Protein AF-A0A1H8FC65-F1 (afdb_monomer_lite)

pLDDT: mean 94.54, std 5.33, range [59.53, 98.56]

Foldseek 3Di:
DFLDWPQLLLLLVLVVVLCVVLVHDLVRLCVQVVHDSVLSVLQNDRNHNRHDDLVSLVSVCVVSVHDSCSSGDPDDDDTDDPDDPVVVLVVLLVLLLVLVVVCVVVQVQQDKDFLVNSQVVSCPDPSCVPPDDDSCSNCVNVVVCCVVLVWPWDADPNTIIIHHD

Sequence (165 aa):
MDKKSKFELEIVTSSITIRVKHGKSQAYIAMILNVSEGYIGQVESPNFPSMYTHDQLNAIAIDLGISPQEFYPNHAIKQELPKKDLFAKLAKHKLVESGIAKLIKKGYFKNERYVKDIITTLGSLAEFKDLILINKDITDVLRPLTKGEILESKTIGGKNVYWKG

Secondary structure (DSSP, 8-state):
--SS-HHHHHHHHHHHHHHHHTT--HHHHHHHHTS-HHHHHHHT-TTS-----HHHHHHHHHHHTS-GGGGS-SS----------HHHHHHHHHHHHHHHHHHHHTTGGGS-EEHHHHHHHHHTSGGGTT----HHHHHHHHHHHHHTTSSEEEEETTEEEEE--

Structure (mmCIF, N/CA/C/O backbone):
data_AF-A0A1H8FC65-F1
#
_entry.id   AF-A0A1H8FC65-F1
#
loop_
_atom_site.group_PDB
_atom_site.id
_atom_site.type_symbol
_atom_site.label_atom_id
_atom_site.label_alt_id
_atom_site.label_comp_id
_atom_site.label_asym_id
_atom_site.label_entity_id
_atom_site.label_seq_id
_atom_site.pdbx_PDB_ins_code
_atom_site.Cartn_x
_atom_site.Cartn_y
_atom_site.Cartn_z
_atom_site.occupancy
_atom_site.B_iso_or_equiv
_atom_site.auth_seq_id
_atom_site.auth_comp_id
_atom_site.auth_asym_id
_atom_site.auth_atom_id
_atom_site.pdbx_PDB_model_num
ATOM 1 N N . MET A 1 1 ? 1.442 15.836 11.086 1.00 59.53 1 MET A N 1
ATOM 2 C CA . MET A 1 1 ? 0.534 15.443 9.990 1.00 59.53 1 MET A CA 1
ATOM 3 C C . MET A 1 1 ? -0.067 14.114 10.375 1.00 59.53 1 MET A C 1
ATOM 5 O O . MET A 1 1 ? 0.698 13.216 10.719 1.00 59.53 1 MET A O 1
ATOM 9 N N . ASP A 1 2 ? -1.392 14.021 10.363 1.00 74.88 2 ASP A N 1
ATOM 10 C CA . ASP A 1 2 ? -2.099 12.789 10.710 1.00 74.88 2 ASP A CA 1
ATOM 11 C C . ASP A 1 2 ? -1.756 11.690 9.704 1.00 74.88 2 ASP A C 1
ATOM 13 O O . ASP A 1 2 ? -1.618 11.948 8.505 1.00 74.88 2 ASP A O 1
ATOM 17 N N . LYS A 1 3 ? -1.575 10.462 10.196 1.00 90.88 3 LYS A N 1
ATOM 18 C CA . LYS A 1 3 ? -1.249 9.303 9.345 1.00 90.88 3 LYS A CA 1
ATOM 19 C C . LYS A 1 3 ? -2.485 8.558 8.842 1.00 90.88 3 LYS A C 1
ATOM 21 O O . LYS A 1 3 ? -2.339 7.581 8.115 1.00 90.88 3 LYS A O 1
ATOM 26 N N . LYS A 1 4 ? -3.669 9.023 9.234 1.00 93.81 4 LYS A N 1
ATOM 27 C CA . LYS A 1 4 ? -4.980 8.475 8.892 1.00 93.81 4 LYS A CA 1
ATOM 28 C C . LYS A 1 4 ? -5.745 9.477 8.030 1.00 93.81 4 LYS A C 1
ATOM 30 O O . LYS A 1 4 ? -5.614 10.689 8.197 1.00 93.81 4 LYS A O 1
ATOM 35 N N . SER A 1 5 ? -6.541 8.971 7.101 1.00 93.94 5 SER A N 1
ATOM 36 C CA . SER A 1 5 ? -7.513 9.758 6.345 1.00 93.94 5 SER A CA 1
ATOM 37 C C . SER A 1 5 ? -8.627 10.284 7.253 1.00 93.94 5 SER A C 1
ATOM 39 O O . SER A 1 5 ? -8.857 9.777 8.350 1.00 93.94 5 SER A O 1
ATOM 41 N N . LYS A 1 6 ? -9.383 11.276 6.774 1.00 94.56 6 LYS A N 1
ATOM 42 C CA . LYS A 1 6 ? -10.537 11.818 7.507 1.00 94.56 6 LYS A CA 1
ATOM 43 C C . LYS A 1 6 ? -11.583 10.745 7.806 1.00 94.56 6 LYS A C 1
ATOM 45 O O . LYS A 1 6 ? -12.146 10.732 8.887 1.00 94.56 6 LYS A O 1
ATOM 50 N N . PHE A 1 7 ? -11.813 9.831 6.863 1.00 95.44 7 PHE A N 1
ATOM 51 C CA . PHE A 1 7 ? -12.745 8.720 7.051 1.00 95.44 7 PHE A CA 1
ATOM 52 C C . PHE A 1 7 ? -12.276 7.755 8.151 1.00 95.44 7 PHE A C 1
ATOM 54 O O . PHE A 1 7 ? -13.064 7.350 8.998 1.00 95.44 7 PHE A O 1
ATOM 61 N N . GLU A 1 8 ? -10.984 7.427 8.179 1.00 96.19 8 GLU A N 1
ATOM 62 C CA . GLU A 1 8 ? -10.403 6.572 9.221 1.00 96.19 8 GLU A CA 1
ATOM 63 C C . GLU A 1 8 ? -10.446 7.232 10.605 1.00 96.19 8 GLU A C 1
ATOM 65 O O . GLU A 1 8 ? -10.707 6.552 11.595 1.00 96.19 8 GLU A O 1
ATOM 70 N N . LEU A 1 9 ? -10.240 8.550 10.689 1.00 95.88 9 LEU A N 1
ATOM 71 C CA . LEU A 1 9 ? -10.343 9.293 11.949 1.00 95.88 9 LEU A CA 1
ATOM 72 C C . LEU A 1 9 ? -11.766 9.288 12.528 1.00 95.88 9 LEU A C 1
ATOM 74 O O . LEU A 1 9 ? -11.915 9.210 13.747 1.00 95.88 9 LEU A O 1
ATOM 78 N N . GLU A 1 10 ? -12.800 9.311 11.684 1.00 96.88 10 GLU A N 1
ATOM 79 C CA . GLU A 1 10 ? -14.189 9.149 12.139 1.00 96.88 10 GLU A CA 1
ATOM 80 C C . GLU A 1 10 ? -14.419 7.757 12.735 1.00 96.88 10 GLU A C 1
ATOM 82 O O . GLU A 1 10 ? -14.972 7.641 13.824 1.00 96.88 10 GLU A O 1
ATOM 87 N N . ILE A 1 11 ? -13.906 6.699 12.092 1.00 97.75 11 ILE A N 1
ATOM 88 C CA . ILE A 1 11 ? -13.990 5.333 12.637 1.00 97.75 11 ILE A CA 1
ATOM 89 C C . ILE A 1 11 ? -13.280 5.237 13.991 1.00 97.75 11 ILE A C 1
ATOM 91 O O . ILE A 1 11 ? -13.802 4.638 14.935 1.00 97.75 11 ILE A O 1
ATOM 95 N N . VAL A 1 12 ? -12.093 5.838 14.111 1.00 97.00 12 VAL A N 1
ATOM 96 C CA . VAL A 1 12 ? -11.342 5.883 15.374 1.00 97.00 12 VAL A CA 1
ATOM 97 C C . VAL A 1 12 ? -12.132 6.620 16.454 1.00 97.00 12 VAL A C 1
ATOM 99 O O . VAL A 1 12 ? -12.257 6.116 17.570 1.00 97.00 12 VAL A O 1
ATOM 102 N N . THR A 1 13 ? -12.707 7.773 16.117 1.00 97.00 13 THR A N 1
ATOM 103 C CA . THR A 1 13 ? -13.518 8.573 17.042 1.00 97.00 13 THR A CA 1
ATOM 104 C C . THR A 1 13 ? -14.726 7.778 17.528 1.00 97.00 13 THR A C 1
ATOM 106 O O . THR A 1 13 ? -14.903 7.630 18.737 1.00 97.00 13 THR A O 1
ATOM 109 N N . SER A 1 14 ? -15.486 7.168 16.614 1.00 97.62 14 SER A N 1
ATOM 110 C CA . SER A 1 14 ? -16.608 6.287 16.955 1.00 97.62 14 SER A CA 1
ATOM 111 C C . SER A 1 14 ? -16.171 5.126 17.846 1.00 97.62 14 SER A C 1
ATOM 113 O O . SER A 1 14 ? -16.822 4.846 18.850 1.00 97.62 14 SER A O 1
ATOM 115 N N . SER A 1 15 ? -15.031 4.496 17.546 1.00 97.19 15 SER A N 1
ATOM 116 C CA . SER A 1 15 ? -14.487 3.391 18.348 1.00 97.19 15 SER A CA 1
ATOM 117 C C . SER A 1 15 ? -14.186 3.817 19.789 1.00 97.19 15 SER A C 1
ATOM 119 O O . SER A 1 15 ? -14.574 3.120 20.728 1.00 97.19 15 SER A O 1
ATOM 121 N N . ILE A 1 16 ? -13.551 4.981 19.980 1.00 98.00 16 ILE A N 1
ATOM 122 C CA . ILE A 1 16 ? -13.260 5.543 21.308 1.00 98.00 16 ILE A CA 1
ATOM 123 C C . ILE A 1 16 ? -14.565 5.860 22.044 1.00 98.00 16 ILE A C 1
ATOM 125 O O . ILE A 1 16 ? -14.726 5.472 23.203 1.00 98.00 16 ILE A O 1
ATOM 129 N N . THR A 1 17 ? -15.512 6.530 21.382 1.00 98.12 17 THR A N 1
ATOM 130 C CA . THR A 1 17 ? -16.806 6.895 21.973 1.00 98.12 17 THR A CA 1
ATOM 131 C C . THR A 1 17 ? -17.591 5.662 22.409 1.00 98.12 17 THR A C 1
ATOM 133 O O . THR A 1 17 ? -18.070 5.620 23.542 1.00 98.12 17 THR A O 1
ATOM 136 N N . ILE A 1 18 ? -17.683 4.638 21.556 1.00 97.94 18 ILE A N 1
ATOM 137 C CA . ILE A 1 18 ? -18.338 3.361 21.868 1.00 97.94 18 ILE A CA 1
ATOM 138 C C . ILE A 1 18 ? -17.659 2.700 23.065 1.00 97.94 18 ILE A C 1
ATOM 140 O O . ILE A 1 18 ? -18.338 2.334 24.028 1.00 97.94 18 ILE A O 1
ATOM 144 N N . ARG A 1 19 ? -16.327 2.584 23.041 1.00 97.44 19 ARG A N 1
ATOM 145 C CA . ARG A 1 19 ? -15.551 1.946 24.108 1.00 97.44 19 ARG A CA 1
ATOM 146 C C . ARG A 1 19 ? -15.771 2.637 25.457 1.00 97.44 19 ARG A C 1
ATOM 148 O O . ARG A 1 19 ? -16.054 1.968 26.450 1.00 97.44 19 ARG A O 1
ATOM 155 N N . VAL A 1 20 ? -15.689 3.968 25.488 1.00 97.94 20 VAL A N 1
ATOM 156 C CA . VAL A 1 20 ? -15.900 4.775 26.702 1.00 97.94 20 VAL A CA 1
ATOM 157 C C . VAL A 1 20 ? -17.349 4.688 27.183 1.00 97.94 20 VAL A C 1
ATOM 159 O O . VAL A 1 20 ? -17.572 4.495 28.376 1.00 97.94 20 VAL A O 1
ATOM 162 N N . LYS A 1 21 ? -18.334 4.748 26.277 1.00 98.06 21 LYS A N 1
ATOM 163 C CA . LYS A 1 21 ? -19.766 4.611 26.606 1.00 98.06 21 LYS A CA 1
ATOM 164 C C . LYS A 1 21 ? -20.083 3.272 27.281 1.00 98.06 21 LYS A C 1
ATOM 166 O O . LYS A 1 21 ? -20.920 3.231 28.175 1.00 98.06 21 LYS A O 1
ATOM 171 N N . HIS A 1 22 ? -19.395 2.200 26.890 1.00 98.00 22 HIS A N 1
ATOM 172 C CA . HIS A 1 22 ? -19.536 0.869 27.491 1.00 98.00 22 HIS A CA 1
ATOM 173 C C . HIS A 1 22 ? -18.603 0.638 28.696 1.00 98.00 22 HIS A C 1
ATOM 175 O O . HIS A 1 22 ? -18.499 -0.488 29.186 1.00 98.00 22 HIS A O 1
ATOM 181 N N . GLY A 1 23 ? -17.898 1.673 29.170 1.00 97.81 23 GLY A N 1
ATOM 182 C CA . GLY A 1 23 ? -17.013 1.589 30.335 1.00 97.81 23 GLY A CA 1
ATOM 183 C C . GLY A 1 23 ? -15.804 0.673 30.134 1.00 97.81 23 GLY A C 1
ATOM 184 O O . GLY A 1 23 ? -15.302 0.099 31.099 1.00 97.81 23 GLY A O 1
ATOM 185 N N . LYS A 1 24 ? -15.346 0.484 28.890 1.00 98.00 24 LYS A N 1
ATOM 186 C CA . LYS A 1 24 ? -14.249 -0.435 28.564 1.00 98.00 24 LYS A CA 1
ATOM 187 C C . LYS A 1 24 ? -12.909 0.298 28.450 1.00 98.00 24 LYS A C 1
ATOM 189 O O . LYS A 1 24 ? -12.815 1.401 27.907 1.00 98.00 24 LYS A O 1
ATOM 194 N N . SER A 1 25 ? -11.839 -0.319 28.945 1.00 98.06 25 SER A N 1
ATOM 195 C CA . SER A 1 25 ? -10.469 0.188 28.789 1.00 98.06 25 SER A CA 1
ATOM 196 C C . SER A 1 25 ? -9.857 -0.242 27.451 1.00 98.06 25 SER A C 1
ATOM 198 O O . SER A 1 25 ?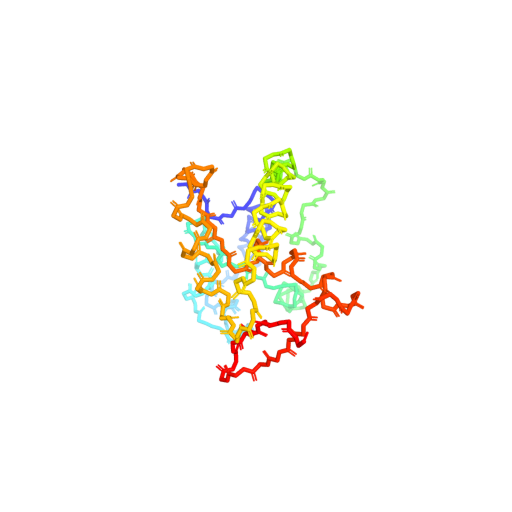 -10.377 -1.130 26.774 1.00 98.06 25 SER A O 1
ATOM 200 N N . GLN A 1 26 ? -8.730 0.365 27.070 1.00 98.19 26 GLN A N 1
ATOM 201 C CA . GLN A 1 26 ? -7.941 -0.111 25.928 1.00 98.19 26 GLN A CA 1
ATOM 202 C C . GLN A 1 26 ? -7.440 -1.545 26.167 1.00 98.19 26 GLN A C 1
ATOM 204 O O . GLN A 1 26 ? -7.579 -2.386 25.283 1.00 98.19 26 GLN A O 1
ATOM 209 N N . ALA A 1 27 ? -6.965 -1.853 27.382 1.00 98.38 27 ALA A N 1
ATOM 210 C CA . ALA A 1 27 ? -6.592 -3.209 27.793 1.00 98.38 27 ALA A CA 1
ATOM 211 C C . ALA A 1 27 ? -7.724 -4.239 27.611 1.00 98.38 27 ALA A C 1
ATOM 213 O O . ALA A 1 27 ? -7.470 -5.363 27.186 1.00 98.38 27 ALA A O 1
ATOM 214 N N . TYR A 1 28 ? -8.978 -3.861 27.884 1.00 98.44 28 TYR A N 1
ATOM 215 C CA . TYR A 1 28 ? -10.126 -4.749 27.685 1.00 98.44 28 TYR A CA 1
ATOM 216 C C . TYR A 1 28 ? -10.334 -5.095 26.205 1.00 98.44 28 TYR A C 1
ATOM 218 O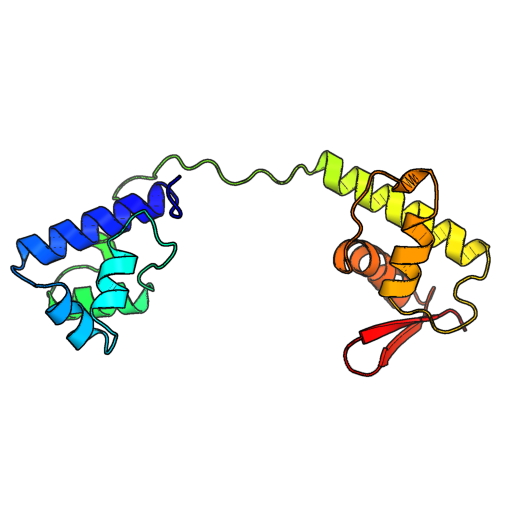 O . TYR A 1 28 ? -10.483 -6.265 25.860 1.00 98.44 28 TYR A O 1
ATOM 226 N N . ILE A 1 29 ? -10.283 -4.099 25.314 1.00 98.38 29 ILE A N 1
ATOM 227 C CA . ILE A 1 29 ? -10.374 -4.352 23.867 1.00 98.38 29 ILE A CA 1
ATOM 228 C C . ILE A 1 29 ? -9.178 -5.177 23.379 1.00 98.38 29 ILE A C 1
ATOM 230 O O . ILE A 1 29 ? -9.343 -6.087 22.569 1.00 98.38 29 ILE A O 1
ATOM 234 N N . ALA A 1 30 ? -7.982 -4.908 23.907 1.00 98.44 30 ALA A N 1
ATOM 235 C CA . ALA A 1 30 ? -6.780 -5.669 23.584 1.00 98.44 30 ALA A CA 1
ATOM 236 C C . ALA A 1 30 ? -6.932 -7.159 23.932 1.00 98.44 30 ALA A C 1
ATOM 238 O O . ALA A 1 30 ? -6.582 -8.017 23.122 1.00 98.44 30 ALA A O 1
ATOM 239 N N . MET A 1 31 ? -7.516 -7.456 25.098 1.00 98.06 31 MET A N 1
ATOM 240 C CA . MET A 1 31 ? -7.814 -8.817 25.547 1.00 98.06 31 MET A CA 1
ATOM 241 C C . MET A 1 31 ? -8.770 -9.537 24.587 1.00 98.06 31 MET A C 1
ATOM 243 O O . MET A 1 31 ? -8.470 -10.653 24.172 1.00 98.06 31 MET A O 1
ATOM 247 N N . ILE A 1 32 ? -9.881 -8.900 24.195 1.00 97.25 32 ILE A N 1
ATOM 248 C CA . ILE A 1 32 ? -10.870 -9.496 23.273 1.00 97.25 32 ILE A CA 1
ATOM 249 C C . ILE A 1 32 ? -10.245 -9.822 21.920 1.00 97.25 32 ILE A C 1
ATOM 251 O O . ILE A 1 32 ? -10.514 -10.867 21.334 1.00 97.25 32 ILE A O 1
ATOM 255 N N . LEU A 1 33 ? -9.405 -8.919 21.419 1.00 97.94 33 LEU A N 1
ATOM 256 C CA . LEU A 1 33 ? -8.779 -9.065 20.111 1.00 97.94 33 LEU A CA 1
ATOM 257 C C . LEU A 1 33 ? -7.504 -9.916 20.134 1.00 97.94 33 LEU A C 1
ATOM 259 O O . LEU A 1 33 ? -6.930 -10.153 19.072 1.00 97.94 33 LEU A O 1
ATOM 263 N N . ASN A 1 34 ? -7.056 -10.363 21.312 1.00 97.62 34 ASN A N 1
ATOM 264 C CA . ASN A 1 34 ? -5.783 -11.055 21.512 1.00 97.62 34 ASN A CA 1
ATOM 265 C C . ASN A 1 34 ? -4.588 -10.286 20.904 1.00 97.62 34 ASN A C 1
ATOM 267 O O . ASN A 1 34 ? -3.770 -10.827 20.157 1.00 97.62 34 ASN A O 1
ATOM 271 N N . VAL A 1 35 ? -4.512 -8.988 21.205 1.00 98.06 35 VAL A N 1
ATOM 272 C CA . VAL A 1 35 ? -3.447 -8.065 20.771 1.00 98.06 35 VAL A CA 1
ATOM 273 C C . VAL A 1 35 ? -2.858 -7.326 21.973 1.00 98.06 35 VAL A C 1
ATOM 275 O O . VAL A 1 35 ? -3.351 -7.432 23.093 1.00 98.06 35 VAL A O 1
ATOM 278 N N . SER A 1 36 ? -1.788 -6.557 21.763 1.00 98.12 36 SER A N 1
ATOM 279 C CA . SER A 1 36 ? -1.216 -5.737 22.833 1.00 98.12 36 SER A CA 1
ATOM 280 C C . SER A 1 36 ? -2.063 -4.491 23.115 1.00 98.12 36 SER A C 1
ATOM 282 O O . SER A 1 36 ? -2.647 -3.897 22.210 1.00 98.12 36 SER A O 1
ATOM 284 N N . GLU A 1 37 ? -2.072 -4.026 24.364 1.00 97.69 37 GLU A N 1
ATOM 285 C CA . GLU A 1 37 ? -2.699 -2.743 24.720 1.00 97.69 37 GLU A CA 1
ATOM 286 C C . GLU A 1 37 ? -2.083 -1.575 23.933 1.00 97.69 37 GLU A C 1
ATOM 288 O O . GLU A 1 37 ? -2.793 -0.699 23.442 1.00 97.69 37 GLU A O 1
ATOM 293 N N . GLY A 1 38 ? -0.764 -1.613 23.712 1.00 98.06 38 GLY A N 1
ATOM 294 C CA . GLY A 1 38 ? -0.069 -0.631 22.883 1.00 98.06 38 GLY A CA 1
ATOM 295 C C . GLY A 1 38 ? -0.583 -0.579 21.440 1.00 98.06 38 GLY A C 1
ATOM 296 O O . GLY A 1 38 ? -0.630 0.504 20.859 1.00 98.06 38 GLY A O 1
ATOM 297 N N . TYR A 1 39 ? -1.019 -1.706 20.864 1.00 98.31 39 TYR A N 1
ATOM 298 C CA . TYR A 1 39 ? -1.659 -1.717 19.546 1.00 98.31 39 TYR A CA 1
ATOM 299 C C . TYR A 1 39 ? -2.981 -0.940 19.563 1.00 98.31 39 TYR A C 1
ATOM 301 O O . TYR A 1 39 ? -3.199 -0.109 18.683 1.00 98.31 39 TYR A O 1
ATOM 309 N N . ILE A 1 40 ? -3.816 -1.125 20.591 1.00 98.44 40 ILE A N 1
ATOM 310 C CA . ILE A 1 40 ? -5.060 -0.354 20.754 1.00 98.44 40 ILE A CA 1
ATOM 311 C C . ILE A 1 40 ? -4.759 1.142 20.883 1.00 98.44 40 ILE A C 1
ATOM 313 O O . ILE A 1 40 ? -5.371 1.954 20.191 1.00 98.44 40 ILE A O 1
ATOM 317 N N . GLY A 1 41 ? -3.749 1.507 21.678 1.00 97.75 41 GLY A N 1
ATOM 318 C CA . GLY A 1 41 ? -3.290 2.894 21.789 1.00 97.75 41 GLY A CA 1
ATOM 319 C C . GLY A 1 41 ? -2.831 3.494 20.452 1.00 97.75 41 GLY A C 1
ATOM 320 O O . GLY A 1 41 ? -3.097 4.662 20.173 1.00 97.75 41 GLY A O 1
ATOM 321 N N . GLN A 1 42 ? -2.192 2.704 19.582 1.00 97.94 42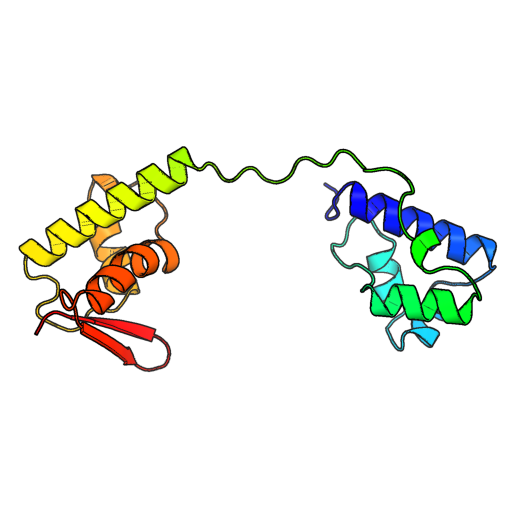 GLN A N 1
ATOM 322 C CA . GLN A 1 42 ? -1.834 3.143 18.228 1.00 97.94 42 GLN A CA 1
ATOM 323 C C . GLN A 1 42 ? -3.055 3.288 17.313 1.00 97.94 42 GLN A C 1
ATOM 325 O O . GLN A 1 42 ? -3.114 4.234 16.526 1.00 97.94 42 GLN A O 1
ATOM 330 N N . VAL A 1 43 ? -4.026 2.374 17.395 1.00 97.75 43 VAL A N 1
ATOM 331 C CA . VAL A 1 43 ? -5.271 2.471 16.621 1.00 97.75 43 VAL A CA 1
ATOM 332 C C . VAL A 1 43 ? -6.020 3.750 16.985 1.00 97.75 43 VAL A C 1
ATOM 334 O O . VAL A 1 43 ? -6.378 4.525 16.099 1.00 97.75 43 VAL A O 1
ATOM 337 N N . GLU A 1 44 ? -6.154 4.029 18.279 1.00 96.81 44 GLU A N 1
ATOM 338 C CA . GLU A 1 44 ? -6.872 5.201 18.788 1.00 96.81 44 GLU A CA 1
ATOM 339 C C . GLU A 1 44 ? -6.105 6.525 18.642 1.00 96.81 44 GLU A C 1
ATOM 341 O O . GLU A 1 44 ? -6.655 7.599 18.880 1.00 96.81 44 GLU A O 1
ATOM 346 N N . SER A 1 45 ? -4.843 6.481 18.213 1.00 95.00 45 SER A N 1
ATOM 347 C CA . SER A 1 45 ? -4.019 7.670 18.010 1.00 95.00 45 SER A CA 1
ATOM 348 C C . SER A 1 45 ? -3.999 8.116 16.540 1.00 95.00 45 SER A C 1
ATOM 350 O O . SER A 1 45 ? -3.718 7.302 15.656 1.00 95.00 45 SER A O 1
ATOM 352 N N . PRO A 1 46 ? -4.176 9.416 16.231 1.00 94.12 46 PRO A N 1
ATOM 353 C CA . PRO A 1 46 ? -4.064 9.933 14.858 1.00 94.12 46 PRO A CA 1
ATOM 354 C C . PRO A 1 46 ? -2.624 9.887 14.305 1.00 94.12 46 PRO A C 1
ATOM 356 O O . PRO A 1 46 ? -2.402 9.966 13.093 1.00 94.12 46 PRO A O 1
ATOM 359 N N . ASN A 1 47 ? -1.630 9.724 15.185 1.00 94.75 47 ASN A N 1
ATOM 360 C CA . ASN A 1 47 ? -0.205 9.769 14.844 1.00 94.75 47 ASN A CA 1
ATOM 361 C C . ASN A 1 47 ? 0.338 8.452 14.269 1.00 94.75 47 ASN A C 1
ATOM 363 O O . ASN A 1 47 ? 1.468 8.411 13.770 1.00 94.75 47 ASN A O 1
ATOM 367 N N . PHE A 1 48 ? -0.447 7.377 14.328 1.00 96.12 48 PHE A N 1
ATOM 368 C CA . PHE A 1 48 ? -0.076 6.057 13.827 1.00 96.12 48 PHE A CA 1
ATOM 369 C C . PHE A 1 48 ? -1.012 5.637 12.692 1.00 96.12 48 PHE A C 1
ATOM 371 O O . PHE A 1 48 ? -2.182 6.007 12.708 1.00 96.12 48 PHE A O 1
ATOM 378 N N . PRO A 1 49 ? -0.531 4.862 11.706 1.00 95.81 49 PRO A N 1
ATOM 379 C CA . PRO A 1 49 ? -1.370 4.376 10.612 1.00 95.81 49 PRO A CA 1
ATOM 380 C C . PRO A 1 49 ? -2.190 3.130 10.992 1.00 95.81 49 PRO A C 1
ATOM 382 O O . PRO A 1 49 ? -3.013 2.689 10.201 1.00 95.81 49 PRO A O 1
ATOM 385 N N . SER A 1 50 ? -1.950 2.535 12.167 1.00 97.38 50 SER A N 1
ATOM 386 C CA . SER A 1 50 ? -2.638 1.326 12.631 1.00 97.38 50 SER A CA 1
ATOM 387 C C . SER A 1 50 ? -4.150 1.553 12.700 1.00 97.38 50 SER A C 1
ATOM 389 O O . SER A 1 50 ? -4.588 2.572 13.233 1.00 97.38 50 SER A O 1
ATOM 391 N N . MET A 1 51 ? -4.930 0.601 12.190 1.00 97.75 51 MET A N 1
ATOM 392 C CA . MET A 1 51 ? -6.395 0.617 12.161 1.00 97.75 51 MET A CA 1
ATOM 393 C C . MET A 1 51 ? -6.928 -0.736 12.625 1.00 97.75 51 MET A C 1
ATOM 395 O O . MET A 1 51 ? -6.267 -1.753 12.416 1.00 97.75 51 MET A O 1
ATOM 399 N N . TYR A 1 52 ? -8.137 -0.761 13.189 1.00 97.88 52 TYR A N 1
ATOM 400 C CA . TYR A 1 52 ? -8.861 -2.021 13.317 1.00 97.88 52 TYR A CA 1
ATOM 401 C C . TYR A 1 52 ? -9.146 -2.606 11.934 1.00 97.88 52 TYR A C 1
ATOM 403 O O . TYR A 1 52 ? -9.511 -1.882 11.004 1.00 97.88 52 TYR A O 1
ATOM 411 N N . THR A 1 53 ? -9.025 -3.923 11.801 1.00 97.88 53 THR A N 1
ATOM 412 C CA . THR A 1 53 ? -9.606 -4.621 10.651 1.00 97.88 53 THR A CA 1
ATOM 413 C C . THR A 1 53 ? -11.129 -4.661 10.779 1.00 97.88 53 THR A C 1
ATOM 415 O O . THR A 1 53 ? -11.681 -4.503 11.871 1.00 97.88 53 THR A O 1
ATOM 418 N N . HIS A 1 54 ? -11.830 -4.918 9.674 1.00 97.94 54 HIS A N 1
ATOM 419 C CA . HIS A 1 54 ? -13.282 -5.112 9.713 1.00 97.94 54 HIS A CA 1
ATOM 420 C C . HIS A 1 54 ? -13.683 -6.265 10.649 1.00 97.94 54 HIS A C 1
ATOM 422 O O . HIS A 1 54 ? -14.656 -6.135 11.387 1.00 97.94 54 HIS A O 1
ATOM 428 N N . ASP A 1 55 ? -12.888 -7.338 10.696 1.00 98.38 55 ASP A N 1
ATOM 429 C CA . ASP A 1 55 ? -13.118 -8.471 11.599 1.00 98.38 55 ASP A CA 1
ATOM 430 C C . ASP A 1 55 ? -12.914 -8.094 13.069 1.00 98.38 55 ASP A C 1
ATOM 432 O O . ASP A 1 55 ? -13.689 -8.514 13.924 1.00 98.38 55 ASP A O 1
ATOM 436 N N . GLN A 1 56 ? -11.912 -7.262 13.374 1.00 98.38 56 GLN A N 1
ATOM 437 C CA . GLN A 1 56 ? -11.695 -6.751 14.730 1.00 98.38 56 GLN A CA 1
ATOM 438 C C . GLN A 1 56 ? -12.857 -5.858 15.179 1.00 98.38 56 GLN A C 1
ATOM 440 O O . GLN A 1 56 ? -13.355 -6.026 16.289 1.00 98.38 56 GLN A O 1
ATOM 445 N N . LEU A 1 57 ? -13.337 -4.956 14.315 1.00 98.31 57 LEU A N 1
ATOM 446 C CA . LEU A 1 57 ? -14.525 -4.144 14.607 1.00 98.31 57 LEU A CA 1
ATOM 447 C C . LEU A 1 57 ? -15.759 -5.020 14.837 1.00 98.31 57 LEU A C 1
ATOM 449 O O . LEU A 1 57 ? -16.514 -4.784 15.775 1.00 98.31 57 LEU A O 1
ATOM 453 N N . ASN A 1 58 ? -15.941 -6.060 14.023 1.00 98.50 58 ASN A N 1
ATOM 454 C CA . ASN A 1 58 ? -17.044 -6.999 14.186 1.00 98.50 58 ASN A CA 1
ATOM 455 C C . ASN A 1 58 ? -16.941 -7.805 15.493 1.00 98.50 58 ASN A C 1
ATOM 457 O O . ASN A 1 58 ? -17.942 -7.987 16.177 1.00 98.50 58 ASN A O 1
ATOM 461 N N . ALA A 1 59 ? -15.741 -8.241 15.885 1.00 98.50 59 ALA A N 1
ATOM 462 C CA . ALA A 1 59 ? -15.523 -8.934 17.154 1.00 98.50 59 ALA A CA 1
ATOM 463 C C . ALA A 1 59 ? -15.857 -8.042 18.362 1.00 98.50 59 ALA A C 1
ATOM 465 O O . ALA A 1 59 ? -16.529 -8.492 19.289 1.00 98.50 59 ALA A O 1
ATOM 466 N N . ILE A 1 60 ? -15.457 -6.765 18.325 1.00 98.25 60 ILE A N 1
ATOM 467 C CA . ILE A 1 60 ? -15.851 -5.789 19.352 1.00 98.25 60 ILE A CA 1
ATOM 468 C C . ILE A 1 60 ? -17.374 -5.589 19.336 1.00 98.25 60 ILE A C 1
ATOM 470 O O . ILE A 1 60 ? -17.991 -5.542 20.396 1.00 98.25 60 ILE A O 1
ATOM 474 N N . ALA A 1 61 ? -17.993 -5.494 18.155 1.00 98.44 61 ALA A N 1
ATOM 475 C CA . ALA A 1 61 ? -19.442 -5.333 18.027 1.00 98.44 61 ALA A CA 1
ATOM 476 C C . ALA A 1 61 ? -20.209 -6.487 18.693 1.00 98.44 61 ALA A C 1
ATOM 478 O O . ALA A 1 61 ? -21.156 -6.243 19.438 1.00 98.44 61 ALA A O 1
ATOM 479 N N . ILE A 1 62 ? -19.758 -7.727 18.471 1.00 98.56 62 ILE A N 1
ATOM 480 C CA . ILE A 1 62 ? -20.321 -8.935 19.088 1.00 98.56 62 ILE A CA 1
ATOM 481 C C . ILE A 1 62 ? -20.184 -8.884 20.613 1.00 98.56 62 ILE A C 1
ATOM 483 O O . ILE A 1 62 ? -21.174 -9.111 21.304 1.00 98.56 62 ILE A O 1
ATOM 487 N N . ASP A 1 63 ? -18.996 -8.561 21.139 1.00 98.31 63 ASP A N 1
ATOM 488 C CA . ASP A 1 63 ? -18.761 -8.474 22.592 1.00 98.31 63 ASP A CA 1
ATOM 489 C C . ASP A 1 63 ? -19.641 -7.410 23.264 1.00 98.31 63 ASP A C 1
ATOM 491 O O . ASP A 1 63 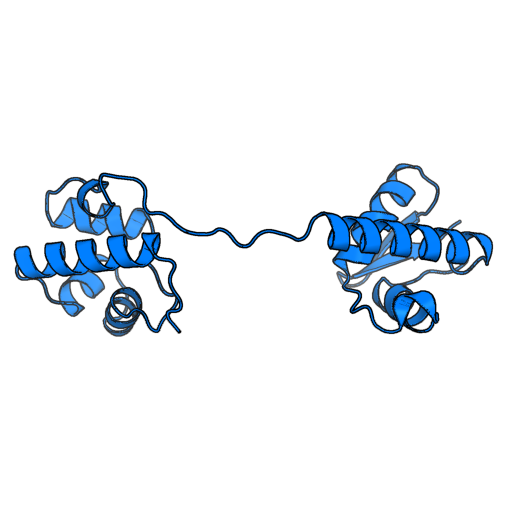? -20.177 -7.625 24.351 1.00 98.31 63 ASP A O 1
ATOM 495 N N . LEU A 1 64 ? -19.824 -6.266 22.600 1.00 97.75 64 LEU A N 1
ATOM 496 C CA . LEU A 1 64 ? -20.618 -5.154 23.121 1.00 97.75 64 LEU A CA 1
ATOM 497 C C . LEU A 1 64 ? -22.120 -5.277 22.824 1.00 97.75 64 LEU A C 1
ATOM 499 O O . LEU A 1 64 ? -22.900 -4.479 23.340 1.00 97.75 64 LEU A O 1
ATOM 503 N N . GLY A 1 65 ? -22.540 -6.253 22.012 1.00 98.06 65 GLY A N 1
ATOM 504 C CA . GLY A 1 65 ? -23.939 -6.435 21.618 1.00 98.06 65 GLY A CA 1
ATOM 505 C C . GLY A 1 65 ? -24.490 -5.304 20.741 1.00 98.06 65 GLY A C 1
ATOM 506 O O . GLY A 1 65 ? -25.674 -4.983 20.832 1.00 98.06 65 GLY A O 1
ATOM 507 N N . ILE A 1 66 ? -23.643 -4.689 19.911 1.00 98.31 66 ILE A N 1
ATOM 508 C CA . ILE A 1 66 ? -24.002 -3.570 19.024 1.00 98.31 66 ILE A CA 1
ATOM 509 C C . ILE A 1 66 ? -23.858 -3.948 17.548 1.00 98.31 66 ILE A C 1
ATOM 511 O O . ILE A 1 66 ? -23.235 -4.949 17.196 1.00 98.31 66 ILE A O 1
ATOM 515 N N . SER A 1 67 ? -24.409 -3.121 16.658 1.00 98.00 67 SER A N 1
ATOM 516 C CA . SER A 1 67 ? -24.184 -3.289 15.220 1.00 98.00 67 SER A CA 1
ATOM 517 C C . SER A 1 67 ? -22.759 -2.862 14.846 1.00 98.00 67 SER A C 1
ATOM 519 O O . SER A 1 67 ? -22.333 -1.776 15.248 1.00 98.00 67 SER A O 1
ATOM 521 N N . PRO A 1 68 ? -22.028 -3.616 13.999 1.00 97.62 68 PRO A N 1
ATOM 522 C CA . PRO A 1 68 ? -20.728 -3.172 13.493 1.00 97.62 68 PRO A CA 1
ATOM 523 C C . PRO A 1 68 ? -20.822 -1.872 12.679 1.00 97.62 68 PRO A C 1
ATOM 525 O O . PRO A 1 68 ? -19.819 -1.181 12.517 1.00 97.62 68 PRO A O 1
ATOM 528 N N . GLN A 1 69 ? -22.013 -1.500 12.195 1.00 97.50 69 GLN A N 1
ATOM 529 C CA . GLN A 1 69 ? -22.243 -0.219 11.526 1.00 97.50 69 GLN A CA 1
ATOM 530 C C . GLN A 1 69 ? -22.000 0.982 12.452 1.00 97.50 69 GLN A C 1
ATOM 532 O O . GLN A 1 69 ? -21.618 2.037 11.955 1.00 97.50 69 GLN A O 1
ATOM 537 N N . GLU A 1 70 ? -22.151 0.831 13.774 1.00 98.00 70 GLU A N 1
ATOM 538 C CA . GLU A 1 70 ? -21.934 1.928 14.731 1.00 98.00 70 GLU A CA 1
ATOM 539 C C . GLU A 1 70 ? -20.491 2.451 14.726 1.00 98.00 70 GLU A C 1
ATOM 541 O O . GLU A 1 70 ? -20.246 3.600 15.089 1.00 98.00 70 GLU A O 1
ATOM 546 N N . PHE A 1 71 ? -19.529 1.649 14.258 1.00 97.94 71 PHE A N 1
ATOM 547 C CA . PHE A 1 71 ? -18.142 2.084 14.100 1.00 97.94 71 PHE A CA 1
ATOM 548 C C . PHE A 1 71 ? -17.916 2.991 12.885 1.00 97.94 71 PHE A C 1
ATOM 550 O O . PHE A 1 71 ? -16.853 3.598 12.783 1.00 97.94 71 PHE A O 1
ATOM 557 N N . TYR A 1 72 ? -18.872 3.095 11.961 1.00 97.62 72 TYR A N 1
ATOM 558 C CA . TYR A 1 72 ? -18.717 3.825 10.703 1.00 97.62 72 TYR A CA 1
ATOM 559 C C . TYR A 1 72 ? -19.560 5.103 10.684 1.00 97.62 72 TYR A C 1
ATOM 561 O O . TYR A 1 72 ? -20.613 5.172 11.318 1.00 97.62 72 TYR A O 1
ATOM 569 N N . PRO A 1 73 ? -19.141 6.130 9.925 1.00 95.50 73 PRO A N 1
ATOM 570 C CA . PRO A 1 73 ? -19.950 7.326 9.757 1.00 95.50 73 PRO A CA 1
ATOM 571 C C . PRO A 1 73 ? -21.217 7.018 8.942 1.00 95.50 73 PRO A C 1
ATOM 573 O O . PRO A 1 73 ? -21.168 6.355 7.907 1.00 95.50 73 PRO A O 1
ATOM 576 N N . ASN A 1 74 ? -22.354 7.570 9.375 1.00 94.56 74 ASN A N 1
ATOM 577 C CA . ASN A 1 74 ? -23.647 7.410 8.690 1.00 94.56 74 ASN A CA 1
ATOM 578 C C . ASN A 1 74 ? -23.716 8.130 7.333 1.00 94.56 74 ASN A C 1
ATOM 580 O O . ASN A 1 74 ? -24.571 7.829 6.501 1.00 94.56 74 ASN A O 1
ATOM 584 N N . HIS A 1 75 ? -22.821 9.091 7.106 1.00 94.44 75 HIS A N 1
ATOM 585 C CA . HIS A 1 75 ? -22.725 9.850 5.868 1.00 94.44 75 HIS A CA 1
ATOM 586 C C . HIS A 1 75 ? -21.295 9.833 5.337 1.00 94.44 75 HIS A C 1
ATOM 588 O O . HIS A 1 75 ? -20.329 9.698 6.086 1.00 94.44 75 HIS A O 1
ATOM 594 N N . ALA A 1 76 ? -21.163 9.988 4.020 1.00 94.81 76 ALA A N 1
ATOM 595 C CA . ALA A 1 76 ? -19.864 10.015 3.371 1.00 94.81 76 ALA A CA 1
ATOM 596 C C . ALA A 1 76 ? -19.003 11.178 3.889 1.00 94.81 76 ALA A C 1
ATOM 598 O O . ALA A 1 76 ? -19.444 12.327 3.950 1.00 94.81 76 ALA A O 1
ATOM 599 N N . ILE A 1 77 ? -17.741 10.877 4.193 1.00 95.50 77 ILE A N 1
ATOM 600 C CA . ILE A 1 77 ? -16.752 11.868 4.614 1.00 95.50 77 ILE A CA 1
ATOM 601 C C . ILE A 1 77 ? -15.972 12.337 3.392 1.00 95.50 77 ILE A C 1
ATOM 603 O O . ILE A 1 77 ? -15.405 11.534 2.649 1.00 95.50 77 ILE A O 1
ATOM 607 N N . LYS A 1 78 ? -15.918 13.656 3.175 1.00 93.00 78 LYS A N 1
ATOM 608 C CA . LYS A 1 78 ? -15.153 14.238 2.068 1.00 93.00 78 LYS A CA 1
ATOM 609 C C . LYS A 1 78 ? -13.654 14.030 2.303 1.00 93.00 78 LYS A C 1
ATOM 611 O O . LYS A 1 78 ? -13.022 14.773 3.054 1.00 93.00 78 LYS A O 1
ATOM 616 N N . GLN A 1 79 ? -13.088 13.052 1.606 1.00 86.81 79 GLN A N 1
ATOM 617 C CA . GLN A 1 79 ? -11.660 12.755 1.570 1.00 86.81 79 GLN A CA 1
ATOM 618 C C . GLN A 1 79 ? -11.141 12.952 0.147 1.00 86.81 79 GLN A C 1
ATOM 620 O O . GLN A 1 79 ? -11.649 12.356 -0.801 1.00 86.81 79 GLN A O 1
ATOM 625 N N . GLU A 1 80 ? -10.104 13.770 -0.011 1.00 85.25 80 GLU A N 1
ATOM 626 C CA . GLU A 1 80 ? -9.405 13.840 -1.289 1.00 85.25 80 GLU A CA 1
ATOM 627 C C . GLU A 1 80 ? -8.558 12.582 -1.452 1.00 85.25 80 GLU A C 1
ATOM 629 O O . GLU A 1 80 ? -7.680 12.291 -0.635 1.00 85.25 80 GLU A O 1
ATOM 634 N N . LEU A 1 81 ? -8.855 11.807 -2.491 1.00 82.38 81 LEU A N 1
ATOM 635 C CA . LEU A 1 81 ? -8.017 10.682 -2.872 1.00 82.38 81 LEU A CA 1
ATOM 636 C C . LEU A 1 81 ? -6.768 11.215 -3.579 1.00 82.38 81 LEU A C 1
ATOM 638 O O . LEU A 1 81 ? -6.880 12.166 -4.361 1.00 82.38 81 LEU A O 1
ATOM 642 N N . PRO A 1 82 ? -5.593 10.599 -3.365 1.00 76.88 82 PRO A N 1
ATOM 643 C CA . PRO A 1 82 ? -4.400 10.962 -4.109 1.00 76.88 82 PRO A CA 1
ATOM 644 C C . PRO A 1 82 ? -4.680 10.795 -5.604 1.00 76.88 82 PRO A C 1
ATOM 646 O O . PRO A 1 82 ? -4.842 9.682 -6.115 1.00 76.88 82 PRO A O 1
ATOM 649 N N . LYS A 1 83 ? -4.769 11.920 -6.319 1.00 74.88 83 LYS A N 1
ATOM 650 C CA . LYS A 1 83 ? -4.944 11.915 -7.768 1.00 74.88 83 LYS A CA 1
ATOM 651 C C . LYS A 1 83 ? -3.628 11.455 -8.376 1.00 74.88 83 LYS A C 1
ATOM 653 O O . LYS A 1 83 ? -2.604 12.117 -8.240 1.00 74.88 83 LYS A O 1
ATOM 658 N N . LYS A 1 84 ? -3.646 10.304 -9.047 1.00 75.31 84 LYS A N 1
ATOM 659 C CA . LYS A 1 84 ? -2.534 9.923 -9.919 1.00 75.31 84 LYS A CA 1
ATOM 660 C C . LYS A 1 84 ? -2.499 10.941 -11.052 1.00 75.31 84 LYS A C 1
ATOM 662 O O . LYS A 1 84 ? -3.499 11.078 -11.754 1.00 75.31 84 LYS A O 1
ATOM 667 N N . ASP A 1 85 ? -1.375 11.627 -11.229 1.00 85.56 85 ASP A N 1
ATOM 668 C CA . ASP A 1 85 ? -1.160 12.453 -12.413 1.00 85.56 85 ASP A CA 1
ATOM 669 C C . ASP A 1 85 ? -1.081 11.531 -13.635 1.00 85.56 85 ASP A C 1
ATOM 671 O O . ASP A 1 85 ? -0.052 10.920 -13.943 1.00 85.56 85 ASP A O 1
ATOM 675 N N . LEU A 1 86 ? -2.235 11.349 -14.274 1.00 84.69 86 LEU A N 1
ATOM 676 C CA . LEU A 1 86 ? -2.389 10.434 -15.390 1.00 84.69 86 LEU A CA 1
ATOM 677 C C . LEU A 1 86 ? -1.606 10.928 -16.608 1.00 84.69 86 LEU A C 1
ATOM 679 O O . LEU A 1 86 ? -1.071 10.102 -17.345 1.00 84.69 86 LEU A O 1
ATOM 683 N N . PHE A 1 87 ? -1.492 12.248 -16.785 1.00 86.81 87 PHE A N 1
ATOM 684 C CA . PHE A 1 87 ? -0.752 12.850 -17.889 1.00 86.81 87 PHE A CA 1
ATOM 685 C C . PHE A 1 87 ? 0.749 12.652 -17.712 1.00 86.81 87 PHE A C 1
ATOM 687 O O . PHE A 1 87 ? 1.391 12.145 -18.631 1.00 86.81 87 PHE A O 1
ATOM 694 N N . ALA A 1 88 ? 1.298 12.936 -16.528 1.00 87.31 88 ALA A N 1
ATOM 695 C CA . ALA A 1 88 ? 2.707 12.670 -16.239 1.00 87.31 88 ALA A CA 1
ATOM 696 C C . ALA A 1 88 ? 3.027 11.172 -16.340 1.00 87.31 88 ALA A C 1
ATOM 698 O O . ALA A 1 88 ? 4.037 10.784 -16.932 1.00 87.31 88 ALA A O 1
ATOM 699 N N . LYS A 1 89 ? 2.138 10.304 -15.835 1.00 88.94 89 LYS A N 1
ATOM 700 C CA . LYS A 1 89 ? 2.304 8.850 -15.950 1.00 88.94 89 LYS A CA 1
ATOM 701 C C . LYS A 1 89 ? 2.289 8.386 -17.409 1.00 88.94 89 LYS A C 1
ATOM 703 O O . LYS A 1 89 ? 3.122 7.564 -17.789 1.00 88.94 89 LYS A O 1
ATOM 708 N N . LEU A 1 90 ? 1.365 8.899 -18.221 1.00 92.06 90 LEU A N 1
ATOM 709 C CA . LEU A 1 90 ? 1.267 8.565 -19.641 1.00 92.06 90 LEU A CA 1
ATOM 710 C C . LEU A 1 90 ? 2.477 9.086 -20.424 1.00 92.06 90 LEU A C 1
ATOM 712 O O . LEU A 1 90 ? 3.028 8.352 -21.240 1.00 92.06 90 LEU A O 1
ATOM 716 N N . ALA A 1 91 ? 2.914 10.319 -20.158 1.00 92.44 91 ALA A N 1
ATOM 717 C CA . ALA A 1 91 ? 4.100 10.909 -20.774 1.00 92.44 91 ALA A CA 1
ATOM 718 C C . ALA A 1 91 ? 5.354 10.083 -20.461 1.00 92.44 91 ALA A C 1
ATOM 720 O O . ALA A 1 91 ? 6.090 9.706 -21.373 1.00 92.44 91 ALA A O 1
ATOM 721 N N . LYS A 1 92 ? 5.541 9.708 -19.189 1.00 94.31 92 LYS A N 1
ATOM 722 C CA . LYS A 1 92 ? 6.633 8.828 -18.760 1.00 94.31 92 LYS A CA 1
ATOM 723 C C . LYS A 1 92 ? 6.570 7.466 -19.451 1.00 94.31 92 LYS A C 1
ATOM 725 O O . LYS A 1 92 ? 7.589 6.994 -19.942 1.00 94.31 92 LYS A O 1
ATOM 730 N N . HIS A 1 93 ? 5.389 6.852 -19.530 1.00 95.19 93 HIS A N 1
ATOM 731 C CA . HIS A 1 93 ? 5.213 5.560 -20.197 1.00 95.19 93 HIS A CA 1
ATOM 732 C C . HIS A 1 93 ? 5.595 5.621 -21.682 1.00 95.19 93 HIS A C 1
ATOM 734 O O . HIS A 1 93 ? 6.409 4.818 -22.129 1.00 95.19 93 HIS A O 1
ATOM 740 N N . LYS A 1 94 ? 5.090 6.619 -22.419 1.00 96.31 94 LYS A N 1
ATOM 741 C CA . LYS A 1 94 ? 5.427 6.834 -23.838 1.00 96.31 94 LYS A CA 1
ATOM 742 C C . LYS A 1 94 ? 6.919 7.081 -24.053 1.00 96.31 94 LYS A C 1
ATOM 744 O O . LYS A 1 94 ? 7.497 6.623 -25.037 1.00 96.31 94 LYS A O 1
ATOM 749 N N . LEU A 1 95 ? 7.557 7.805 -23.137 1.00 96.31 95 LEU A N 1
ATOM 750 C CA . LEU A 1 95 ? 8.991 8.044 -23.209 1.00 96.31 95 LEU A CA 1
ATOM 751 C C . LEU A 1 95 ? 9.786 6.745 -23.018 1.00 96.31 95 LEU A C 1
ATOM 753 O O . LEU A 1 95 ? 10.679 6.457 -23.813 1.00 96.31 95 LEU A O 1
ATOM 757 N N . VAL A 1 96 ? 9.428 5.933 -22.017 1.00 97.31 96 VAL A N 1
ATOM 758 C CA . VAL A 1 96 ? 10.034 4.608 -21.791 1.00 97.31 96 VAL A CA 1
ATOM 759 C C . VAL A 1 96 ? 9.815 3.691 -22.998 1.00 97.31 96 VAL A C 1
ATOM 761 O O . VAL A 1 96 ? 10.757 3.027 -23.427 1.00 97.31 96 VAL A O 1
ATOM 764 N N . GLU A 1 97 ? 8.618 3.693 -23.586 1.00 97.25 97 GLU A N 1
ATOM 765 C CA . GLU A 1 97 ? 8.290 2.954 -24.811 1.00 97.25 97 GLU A CA 1
ATOM 766 C C . GLU A 1 97 ? 9.204 3.339 -25.980 1.00 97.25 97 GLU A C 1
ATOM 768 O O . GLU A 1 97 ? 9.846 2.475 -26.585 1.00 97.25 97 GLU A O 1
ATOM 773 N N . SER A 1 98 ? 9.352 4.640 -26.238 1.00 96.81 98 SER A N 1
ATOM 774 C CA . SER A 1 98 ? 10.269 5.160 -27.259 1.00 96.81 98 SER A CA 1
ATOM 775 C C . SER A 1 98 ? 11.727 4.769 -26.982 1.00 96.81 98 SER A C 1
ATOM 777 O O . SER A 1 98 ? 12.435 4.302 -27.880 1.00 96.81 98 SER A O 1
ATOM 779 N N . GLY A 1 99 ? 12.175 4.891 -25.729 1.00 96.88 99 GLY A N 1
ATOM 780 C CA . GLY A 1 99 ? 13.520 4.503 -25.304 1.00 96.88 99 GLY A CA 1
ATOM 781 C C . GLY A 1 99 ? 13.800 3.015 -25.532 1.00 96.88 99 GLY A C 1
ATOM 782 O O . GLY A 1 99 ? 14.816 2.656 -26.131 1.00 96.88 99 GLY A O 1
ATOM 783 N N . ILE A 1 100 ? 12.876 2.138 -25.133 1.00 97.12 100 ILE A N 1
ATOM 784 C CA . ILE A 1 100 ? 12.988 0.689 -25.345 1.00 97.12 100 ILE A CA 1
ATOM 785 C C . ILE A 1 100 ? 13.006 0.359 -26.839 1.00 97.12 100 ILE A C 1
ATOM 787 O O . ILE A 1 100 ? 13.866 -0.407 -27.278 1.00 97.12 100 ILE A O 1
ATOM 791 N N . ALA A 1 101 ? 12.143 0.981 -27.646 1.00 96.06 101 ALA A N 1
ATOM 792 C CA . ALA A 1 101 ? 12.148 0.788 -29.095 1.00 96.06 101 ALA A CA 1
ATOM 793 C C . ALA A 1 101 ? 13.501 1.173 -29.728 1.00 96.06 101 ALA A C 1
ATOM 795 O O . ALA A 1 101 ? 14.012 0.448 -30.589 1.00 96.06 101 ALA A O 1
ATOM 796 N N . LYS A 1 102 ? 14.134 2.269 -29.275 1.00 96.44 102 LYS A N 1
ATOM 797 C CA . LYS A 1 102 ? 15.498 2.648 -29.696 1.00 96.44 102 LYS A CA 1
ATOM 798 C C . LYS A 1 102 ? 16.529 1.589 -29.294 1.00 96.44 102 LYS A C 1
ATOM 800 O O . LYS A 1 102 ? 17.389 1.251 -30.107 1.00 96.44 102 LYS A O 1
ATOM 805 N N . LEU A 1 103 ? 16.455 1.053 -28.074 1.00 96.44 103 LEU A N 1
ATOM 806 C CA . LEU A 1 103 ? 17.367 0.004 -27.599 1.00 96.44 103 LEU A CA 1
ATOM 807 C C . LEU A 1 103 ? 17.232 -1.293 -28.410 1.00 96.44 103 LEU A C 1
ATOM 809 O O . LEU A 1 103 ? 18.247 -1.886 -28.781 1.00 96.44 103 LEU A O 1
ATOM 813 N N . ILE A 1 104 ? 16.004 -1.697 -28.752 1.00 95.19 104 ILE A N 1
ATOM 814 C CA . ILE A 1 104 ? 15.745 -2.854 -29.624 1.00 95.19 104 ILE A CA 1
ATOM 815 C C . ILE A 1 104 ? 16.392 -2.640 -30.994 1.00 95.19 104 ILE A C 1
ATOM 817 O O . ILE A 1 104 ? 17.156 -3.492 -31.445 1.00 95.19 104 ILE A O 1
ATOM 821 N N . LYS A 1 105 ? 16.163 -1.481 -31.627 1.00 95.12 105 LYS A N 1
ATOM 822 C CA . LYS A 1 105 ? 16.761 -1.146 -32.934 1.00 95.12 105 LYS A CA 1
ATOM 823 C C . LYS A 1 105 ? 18.292 -1.139 -32.903 1.00 95.12 105 LYS A C 1
ATOM 825 O O . LYS A 1 105 ? 18.920 -1.543 -33.873 1.00 95.12 105 LYS A O 1
ATOM 830 N N . LYS A 1 106 ? 18.898 -0.729 -31.785 1.00 95.38 106 LYS A N 1
ATOM 831 C CA . LYS A 1 106 ? 20.357 -0.749 -31.573 1.00 95.38 106 LYS A CA 1
ATOM 832 C C . LYS A 1 106 ? 20.922 -2.141 -31.248 1.00 95.38 106 LYS A C 1
ATOM 834 O O . LYS A 1 106 ? 22.125 -2.270 -31.045 1.00 95.38 106 LYS A O 1
ATOM 839 N N . GLY A 1 107 ? 20.087 -3.179 -31.167 1.00 95.25 107 GLY A N 1
ATOM 840 C CA . GLY A 1 107 ? 20.527 -4.535 -30.832 1.00 95.25 107 GLY A CA 1
ATOM 841 C C . GLY A 1 107 ? 20.940 -4.709 -29.368 1.00 95.25 107 GLY A C 1
ATOM 842 O O . GLY A 1 107 ? 21.688 -5.629 -29.050 1.00 95.25 107 GLY A O 1
ATOM 843 N N . TYR A 1 108 ? 20.465 -3.850 -28.461 1.00 96.56 108 TYR A N 1
ATOM 844 C CA . TYR A 1 108 ? 20.796 -3.929 -27.033 1.00 96.56 108 TYR A CA 1
ATOM 845 C C . TYR A 1 108 ? 20.369 -5.265 -26.399 1.00 96.56 108 TYR A C 1
ATOM 847 O O . TYR A 1 108 ? 21.065 -5.791 -25.528 1.00 96.56 108 TYR A O 1
ATOM 855 N N . PHE A 1 109 ? 19.257 -5.824 -26.886 1.00 96.94 109 PHE A N 1
ATOM 856 C CA . PHE A 1 109 ? 18.652 -7.077 -26.430 1.00 96.94 109 PHE A CA 1
ATOM 857 C C . PHE A 1 109 ? 19.205 -8.333 -27.124 1.00 96.94 109 PHE A C 1
ATOM 859 O O . PHE A 1 109 ? 18.661 -9.405 -26.912 1.00 96.94 109 PHE A O 1
ATOM 866 N N . LYS A 1 110 ? 20.290 -8.244 -27.913 1.00 94.94 110 LYS A N 1
ATOM 867 C CA . LYS A 1 110 ? 20.945 -9.437 -28.500 1.00 94.94 110 LYS A CA 1
ATOM 868 C C . LYS A 1 110 ? 21.410 -10.453 -27.450 1.00 94.94 110 LYS A C 1
ATOM 870 O O . LYS A 1 110 ? 21.549 -11.625 -27.750 1.00 94.94 110 LYS A O 1
ATOM 875 N N . ASN A 1 111 ? 21.673 -9.975 -26.235 1.00 94.69 111 ASN A N 1
ATOM 876 C CA . ASN A 1 111 ? 21.991 -10.792 -25.073 1.00 94.69 111 ASN A CA 1
ATOM 877 C C . ASN A 1 111 ? 20.964 -10.521 -23.975 1.00 94.69 111 ASN A C 1
ATOM 879 O O . ASN A 1 111 ? 20.275 -9.500 -23.995 1.00 94.69 111 ASN A O 1
ATOM 883 N N . GLU A 1 112 ? 20.938 -11.394 -22.978 1.00 96.19 112 GLU A N 1
ATOM 884 C CA . GLU A 1 112 ? 20.141 -11.245 -21.764 1.00 96.19 112 GLU A CA 1
ATOM 885 C C . GLU A 1 112 ? 20.395 -9.919 -21.035 1.00 96.19 112 GLU A C 1
ATOM 887 O O . GLU A 1 112 ? 21.531 -9.559 -20.714 1.00 96.19 112 GLU A O 1
ATOM 892 N N . ARG A 1 113 ? 19.309 -9.193 -20.747 1.00 96.94 113 ARG A N 1
ATOM 893 C CA . ARG A 1 113 ? 19.321 -7.926 -20.006 1.00 96.94 113 ARG A CA 1
ATOM 894 C C . ARG A 1 113 ? 18.386 -7.991 -18.815 1.00 96.94 113 ARG A C 1
ATOM 896 O O . ARG A 1 113 ? 17.191 -8.256 -18.965 1.00 96.94 113 ARG A O 1
ATOM 903 N N . TYR A 1 114 ? 18.913 -7.692 -17.631 1.00 97.12 114 TYR A N 1
ATOM 904 C CA . TYR A 1 114 ? 18.075 -7.517 -16.453 1.00 97.12 114 TYR A CA 1
ATOM 905 C C . TYR A 1 114 ? 17.381 -6.159 -16.508 1.00 97.12 114 TYR A C 1
ATOM 907 O O . TYR A 1 114 ? 17.928 -5.179 -17.011 1.00 97.12 114 TYR A O 1
ATOM 915 N N . VAL A 1 115 ? 16.204 -6.066 -15.884 1.00 96.44 115 VAL A N 1
ATOM 916 C CA . VAL A 1 115 ? 15.463 -4.796 -15.761 1.00 96.44 115 VAL A CA 1
ATOM 917 C C . VAL A 1 115 ? 16.332 -3.672 -15.188 1.00 96.44 115 VAL A C 1
ATOM 919 O O . VAL A 1 115 ? 16.268 -2.551 -15.680 1.00 96.44 115 VAL A O 1
ATOM 922 N N . LYS A 1 116 ? 17.193 -3.971 -14.205 1.00 95.62 116 LYS A N 1
ATOM 923 C CA . LYS A 1 116 ? 18.125 -2.987 -13.629 1.00 95.62 116 LYS A CA 1
ATOM 924 C C . LYS A 1 116 ? 19.080 -2.397 -14.677 1.00 95.62 116 LYS A C 1
ATOM 926 O O . LYS A 1 116 ? 19.313 -1.197 -14.667 1.00 95.62 116 LYS A O 1
ATOM 931 N N . ASP A 1 117 ? 19.576 -3.218 -15.604 1.00 96.62 117 ASP A N 1
ATOM 932 C CA . ASP A 1 117 ? 20.554 -2.794 -16.609 1.00 96.62 117 ASP A CA 1
ATOM 933 C C . ASP A 1 117 ? 19.867 -1.908 -17.651 1.00 96.62 117 ASP A C 1
ATOM 935 O O . ASP A 1 117 ? 20.423 -0.903 -18.096 1.00 96.62 117 ASP A O 1
ATOM 939 N N . ILE A 1 118 ? 18.613 -2.241 -17.979 1.00 96.88 118 ILE A N 1
ATOM 940 C CA . ILE A 1 118 ? 17.745 -1.441 -18.847 1.00 96.88 118 ILE A CA 1
ATOM 941 C C . ILE A 1 118 ? 17.469 -0.078 -18.201 1.00 96.88 118 ILE A C 1
ATOM 943 O O . ILE A 1 118 ? 17.601 0.940 -18.876 1.00 96.88 118 ILE A O 1
ATOM 947 N N . ILE A 1 119 ? 17.152 -0.041 -16.900 1.00 96.62 119 ILE A N 1
ATOM 948 C CA . ILE A 1 119 ? 16.964 1.208 -16.142 1.00 96.62 119 ILE A CA 1
ATOM 949 C C . ILE A 1 119 ? 18.227 2.065 -16.193 1.00 96.62 119 ILE A C 1
ATOM 951 O O . ILE A 1 119 ? 18.144 3.232 -16.566 1.00 96.62 119 ILE A O 1
ATOM 955 N N . THR A 1 120 ? 19.390 1.496 -15.863 1.00 95.81 120 THR A N 1
ATOM 956 C CA . THR A 1 120 ? 20.669 2.221 -15.893 1.00 95.81 120 THR A CA 1
ATOM 957 C C . THR A 1 120 ? 20.973 2.756 -17.291 1.00 95.81 120 THR A C 1
ATOM 959 O O . THR A 1 120 ? 21.387 3.902 -17.442 1.00 95.81 120 THR A O 1
ATOM 962 N N . THR A 1 121 ? 20.715 1.953 -18.324 1.00 95.81 121 THR A N 1
ATOM 963 C CA . THR A 1 121 ? 20.956 2.346 -19.717 1.00 95.81 121 THR A CA 1
ATOM 964 C C . THR A 1 121 ? 20.027 3.482 -20.140 1.00 95.81 121 THR A C 1
ATOM 966 O O . THR A 1 121 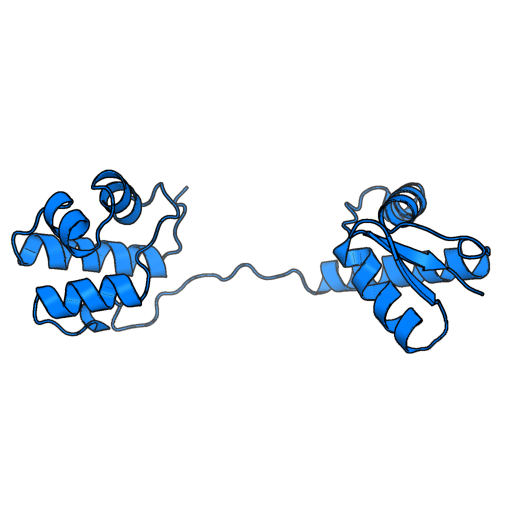? 20.503 4.480 -20.674 1.00 95.81 121 THR A O 1
ATOM 969 N N . LEU A 1 122 ? 18.722 3.380 -19.875 1.00 95.69 122 LEU A N 1
ATOM 970 C CA . LEU A 1 122 ? 17.764 4.444 -20.194 1.00 95.69 122 LEU A CA 1
ATOM 971 C C . LEU A 1 122 ? 18.049 5.720 -19.399 1.00 95.69 122 LEU A C 1
ATOM 973 O O . LEU A 1 122 ? 18.062 6.794 -19.986 1.00 95.69 122 LEU A O 1
ATOM 977 N N . GLY A 1 123 ? 18.355 5.606 -18.104 1.00 93.62 123 GLY A N 1
ATOM 978 C CA . GLY A 1 123 ? 18.686 6.742 -17.238 1.00 93.62 123 GLY A CA 1
ATOM 979 C C . GLY A 1 123 ? 19.947 7.504 -17.658 1.00 93.62 123 GLY A C 1
ATOM 980 O O . GLY A 1 123 ? 20.093 8.672 -17.318 1.00 93.62 123 GLY A O 1
ATOM 981 N N . SER A 1 124 ? 20.840 6.876 -18.433 1.00 92.38 124 SER A N 1
ATOM 982 C CA . SER A 1 124 ? 22.012 7.548 -19.012 1.00 92.38 124 SER A CA 1
ATOM 983 C C . SER A 1 124 ? 21.686 8.424 -20.231 1.00 92.38 124 SER A C 1
ATOM 985 O O . SER A 1 124 ? 22.511 9.237 -20.648 1.00 92.38 124 SER A O 1
ATOM 987 N N . LEU A 1 125 ? 20.496 8.274 -20.822 1.00 92.88 125 LEU A N 1
ATOM 988 C CA . LEU A 1 125 ? 20.067 9.071 -21.967 1.00 92.88 125 LEU A CA 1
ATOM 989 C C . LEU A 1 125 ? 19.559 10.437 -21.490 1.00 92.88 125 LEU A C 1
ATOM 991 O O . LEU A 1 125 ? 18.813 10.527 -20.517 1.00 92.88 125 LEU A O 1
ATOM 995 N N . ALA A 1 126 ? 19.897 11.496 -22.231 1.00 91.88 126 ALA A N 1
ATOM 996 C CA . ALA A 1 126 ? 19.535 12.874 -21.881 1.00 91.88 126 ALA A CA 1
ATOM 997 C C . ALA A 1 126 ? 18.026 13.068 -21.640 1.00 91.88 126 ALA A C 1
ATOM 999 O O . ALA A 1 126 ? 17.636 13.828 -20.760 1.00 91.88 126 ALA A O 1
ATOM 1000 N N . GLU A 1 127 ? 17.183 12.338 -22.375 1.00 92.50 127 GLU A N 1
ATOM 1001 C CA . GLU A 1 127 ? 15.721 12.397 -22.264 1.00 92.50 127 GLU A CA 1
ATOM 1002 C C . GLU A 1 127 ? 15.165 11.842 -20.935 1.00 92.50 127 GLU A C 1
ATOM 1004 O O . GLU A 1 127 ? 14.028 12.141 -20.588 1.00 92.50 127 GLU A O 1
ATOM 1009 N N . PHE A 1 128 ? 15.963 11.098 -20.157 1.00 93.50 128 PHE A N 1
ATOM 1010 C CA . PHE A 1 128 ? 15.576 10.539 -18.853 1.00 93.50 128 PHE A CA 1
ATOM 1011 C C . PHE A 1 128 ? 16.312 11.170 -17.662 1.00 93.50 128 PHE A C 1
ATOM 1013 O O . PHE A 1 128 ? 16.122 10.713 -16.537 1.00 93.50 128 PHE A O 1
ATOM 1020 N N . LYS A 1 129 ? 17.131 12.210 -17.880 1.00 86.00 129 LYS A N 1
ATOM 1021 C CA . LYS A 1 129 ? 18.037 12.781 -16.864 1.00 86.00 129 LYS A CA 1
ATOM 1022 C C . LYS A 1 129 ? 17.337 13.167 -15.551 1.00 86.00 129 LYS A C 1
ATOM 1024 O O . LYS A 1 129 ? 17.904 12.962 -14.483 1.00 86.00 129 LYS A O 1
ATOM 1029 N N . ASP A 1 130 ? 16.101 13.652 -15.641 1.00 86.88 130 ASP A N 1
ATOM 1030 C CA . ASP A 1 130 ? 15.313 14.118 -14.491 1.00 86.88 130 ASP A CA 1
ATOM 1031 C C . ASP A 1 130 ? 14.198 13.133 -14.087 1.00 86.88 130 ASP A C 1
ATOM 1033 O O . ASP A 1 130 ? 13.305 13.458 -13.302 1.00 86.88 130 ASP A O 1
ATOM 1037 N N . LEU A 1 131 ? 14.218 11.909 -14.629 1.00 90.44 131 LEU A N 1
ATOM 1038 C CA . LEU A 1 131 ? 13.198 10.893 -14.385 1.00 90.44 131 LEU A CA 1
ATOM 1039 C C . LEU A 1 131 ? 13.727 9.755 -13.517 1.00 90.44 131 LEU A C 1
ATOM 1041 O O . LEU A 1 131 ? 14.630 9.010 -13.888 1.00 90.44 131 LEU A O 1
ATOM 1045 N N . ILE A 1 132 ? 13.055 9.531 -12.390 1.00 91.44 132 ILE A N 1
ATOM 1046 C CA . ILE A 1 132 ? 13.275 8.340 -11.570 1.00 91.44 132 ILE A CA 1
ATOM 1047 C C . ILE A 1 132 ? 12.531 7.170 -12.215 1.00 91.44 132 ILE A C 1
ATOM 1049 O O . ILE A 1 132 ? 11.301 7.104 -12.156 1.00 91.44 132 ILE A O 1
ATOM 1053 N N . LEU A 1 133 ? 13.262 6.246 -12.836 1.00 93.75 133 LEU A N 1
ATOM 1054 C CA . LEU A 1 133 ? 12.716 5.014 -13.409 1.00 93.75 133 LEU A CA 1
ATOM 1055 C C . LEU A 1 133 ? 12.692 3.890 -12.368 1.00 93.75 133 LEU A C 1
ATOM 1057 O O . LEU A 1 133 ? 13.685 3.631 -11.690 1.00 93.75 133 LEU A O 1
ATOM 1061 N N . ILE A 1 134 ? 11.566 3.188 -12.274 1.00 94.56 134 ILE A N 1
ATOM 1062 C CA . ILE A 1 134 ? 11.401 2.002 -11.428 1.00 94.56 134 ILE A CA 1
ATOM 1063 C C . ILE A 1 134 ? 11.149 0.756 -12.279 1.00 94.56 134 ILE A C 1
ATOM 1065 O O . ILE A 1 134 ? 10.714 0.839 -13.427 1.00 94.56 134 ILE A O 1
ATOM 1069 N N . ASN A 1 135 ? 11.339 -0.429 -11.689 1.00 94.62 135 ASN A N 1
ATOM 1070 C CA . ASN A 1 135 ? 11.116 -1.711 -12.373 1.00 94.62 135 ASN A CA 1
ATOM 1071 C C . ASN A 1 135 ? 9.739 -1.803 -13.044 1.00 94.62 135 ASN A C 1
ATOM 1073 O O . ASN A 1 135 ? 9.604 -2.391 -14.118 1.00 94.62 135 ASN A O 1
ATOM 1077 N N . LYS A 1 136 ? 8.712 -1.220 -12.418 1.00 94.19 136 LYS A N 1
ATOM 1078 C CA . LYS A 1 136 ? 7.360 -1.208 -12.973 1.00 94.19 136 LYS A CA 1
ATOM 1079 C C . LYS A 1 136 ? 7.282 -0.451 -14.299 1.00 94.19 136 LYS A C 1
ATOM 1081 O O . LYS A 1 136 ? 6.674 -0.969 -15.223 1.00 94.19 136 LYS A O 1
ATOM 1086 N N . ASP A 1 137 ? 7.946 0.699 -14.419 1.00 95.75 137 ASP A N 1
ATOM 1087 C CA . ASP A 1 137 ? 7.914 1.504 -15.648 1.00 95.75 137 ASP A CA 1
ATOM 1088 C C . ASP A 1 137 ? 8.440 0.708 -16.848 1.00 95.75 137 ASP A C 1
ATOM 1090 O O . ASP A 1 137 ? 7.863 0.745 -17.930 1.00 95.75 137 ASP A O 1
ATOM 1094 N N . ILE A 1 138 ? 9.511 -0.058 -16.627 1.00 96.94 138 ILE A N 1
ATOM 1095 C CA . ILE A 1 138 ? 10.141 -0.882 -17.659 1.00 96.94 138 ILE A CA 1
ATOM 1096 C C . ILE A 1 138 ? 9.302 -2.123 -17.963 1.00 96.94 138 ILE A C 1
ATOM 1098 O O . ILE A 1 138 ? 9.029 -2.433 -19.119 1.00 96.94 138 ILE A O 1
ATOM 1102 N N . THR A 1 139 ? 8.877 -2.849 -16.927 1.00 95.38 139 THR A N 1
ATOM 1103 C CA . THR A 1 139 ? 8.125 -4.101 -17.112 1.00 95.38 139 THR A CA 1
ATOM 1104 C C . THR A 1 139 ? 6.740 -3.879 -17.714 1.00 95.38 139 THR A C 1
ATOM 1106 O O . THR A 1 139 ? 6.277 -4.736 -18.462 1.00 95.38 139 THR A O 1
ATOM 1109 N N . ASP A 1 140 ? 6.097 -2.739 -17.456 1.00 95.88 140 ASP A N 1
ATOM 1110 C CA . ASP A 1 140 ? 4.815 -2.392 -18.077 1.00 95.88 140 ASP A CA 1
ATOM 1111 C C . ASP A 1 140 ? 4.952 -2.198 -19.603 1.00 95.88 140 ASP A C 1
ATOM 1113 O O . ASP A 1 140 ? 3.998 -2.477 -20.324 1.00 95.88 140 ASP A O 1
ATOM 1117 N N . VAL A 1 141 ? 6.134 -1.810 -20.106 1.00 96.88 141 VAL A N 1
ATOM 1118 C CA . VAL A 1 141 ? 6.424 -1.722 -21.552 1.00 96.88 141 VAL A CA 1
ATOM 1119 C C . VAL A 1 141 ? 6.939 -3.044 -22.132 1.00 96.88 141 VAL A C 1
ATOM 1121 O O . VAL A 1 141 ? 6.558 -3.417 -23.237 1.00 96.88 141 VAL A O 1
ATOM 1124 N N . LEU A 1 142 ? 7.793 -3.783 -21.415 1.00 96.38 142 LEU A N 1
ATOM 1125 C CA . LEU A 1 142 ? 8.388 -5.018 -21.948 1.00 96.38 142 LEU A CA 1
ATOM 1126 C C . LEU A 1 142 ? 7.408 -6.197 -21.997 1.00 96.38 142 LEU A C 1
ATOM 1128 O O . LEU A 1 142 ? 7.490 -7.007 -22.915 1.00 96.38 142 LEU A O 1
ATOM 1132 N N . ARG A 1 143 ? 6.470 -6.312 -21.045 1.00 94.19 143 ARG A N 1
ATOM 1133 C CA . ARG A 1 143 ? 5.514 -7.439 -21.001 1.00 94.19 143 ARG A CA 1
ATOM 1134 C C . ARG A 1 143 ? 4.633 -7.551 -22.258 1.00 94.19 143 ARG A C 1
ATOM 1136 O O . ARG A 1 143 ? 4.428 -8.669 -22.719 1.00 94.19 143 ARG A O 1
ATOM 1143 N N . PRO A 1 144 ? 4.080 -6.461 -22.825 1.00 95.50 144 PRO A N 1
ATOM 1144 C CA . PRO A 1 144 ? 3.398 -6.538 -24.117 1.00 95.50 144 PRO A CA 1
ATOM 1145 C C . PRO A 1 144 ? 4.303 -7.032 -25.250 1.00 95.50 144 PRO A C 1
ATOM 1147 O O . PRO A 1 144 ? 3.861 -7.824 -26.075 1.00 95.50 144 PRO A O 1
ATOM 1150 N N . LEU A 1 145 ? 5.574 -6.615 -25.265 1.00 95.19 145 LEU A N 1
ATOM 1151 C CA . LEU A 1 145 ? 6.534 -7.018 -26.296 1.00 95.19 145 LEU A CA 1
ATOM 1152 C C . LEU A 1 145 ? 6.890 -8.504 -26.208 1.00 95.19 145 LEU A C 1
ATOM 1154 O O . LEU A 1 145 ? 7.125 -9.122 -27.241 1.00 95.19 145 LEU A O 1
ATOM 1158 N N . THR A 1 146 ? 6.893 -9.086 -25.007 1.00 92.25 146 THR A N 1
ATOM 1159 C CA . THR A 1 146 ? 7.097 -10.531 -24.856 1.00 92.25 146 THR A CA 1
ATOM 1160 C C . THR A 1 146 ? 5.874 -11.341 -25.248 1.00 92.25 146 THR A C 1
ATOM 1162 O O . THR A 1 146 ? 6.005 -12.376 -25.890 1.00 92.25 146 THR A O 1
ATOM 1165 N N . LYS A 1 147 ? 4.668 -10.849 -24.939 1.00 90.75 147 LYS A N 1
ATOM 1166 C CA . LYS A 1 147 ? 3.419 -11.468 -25.412 1.00 90.75 147 LYS A CA 1
ATOM 1167 C C . LYS A 1 147 ? 3.273 -11.427 -26.932 1.00 90.75 147 LYS A C 1
ATOM 1169 O O . LYS A 1 147 ? 2.653 -12.318 -27.493 1.00 90.75 147 LYS A O 1
ATOM 1174 N N . GLY A 1 148 ? 3.798 -10.384 -27.570 1.00 88.19 148 GLY A N 1
ATOM 1175 C CA . GLY A 1 148 ? 3.816 -10.235 -29.024 1.00 88.19 148 GLY A CA 1
ATOM 1176 C C . GLY A 1 148 ? 5.029 -10.865 -29.708 1.00 88.19 148 GLY A C 1
ATOM 1177 O O . GLY A 1 148 ? 5.275 -10.525 -30.859 1.00 88.19 148 GLY A O 1
ATOM 1178 N N . GLU A 1 149 ? 5.815 -11.694 -29.006 1.00 88.69 149 GLU A N 1
ATOM 1179 C CA . GLU A 1 149 ? 6.989 -12.408 -29.545 1.00 88.69 149 GLU A CA 1
ATOM 1180 C C . GLU A 1 149 ? 8.084 -11.493 -30.142 1.00 88.69 149 GLU A C 1
ATOM 1182 O O . GLU A 1 149 ? 8.933 -11.918 -30.920 1.00 88.69 149 GLU A O 1
ATOM 1187 N N . ILE A 1 150 ? 8.107 -10.210 -29.757 1.00 92.31 150 ILE A N 1
ATOM 1188 C CA . ILE A 1 150 ? 9.151 -9.252 -30.166 1.00 92.31 150 ILE A CA 1
ATOM 1189 C C . ILE A 1 150 ? 10.417 -9.442 -29.322 1.00 92.31 150 ILE A C 1
ATOM 1191 O O . ILE A 1 150 ? 11.532 -9.210 -29.801 1.00 92.31 150 ILE A O 1
ATOM 1195 N N . LEU A 1 151 ? 10.227 -9.807 -28.054 1.00 95.00 151 LEU A N 1
ATOM 1196 C CA . LEU A 1 151 ? 11.266 -10.129 -27.084 1.00 95.00 151 LEU A CA 1
ATOM 1197 C C . LEU A 1 151 ? 10.927 -11.450 -26.398 1.00 95.00 151 LEU A C 1
ATOM 1199 O O . LEU A 1 151 ? 9.765 -11.804 -26.233 1.00 95.00 151 LEU A O 1
ATOM 1203 N N . GLU A 1 152 ? 11.943 -12.127 -25.900 1.00 96.31 152 GLU A N 1
ATOM 1204 C CA . GLU A 1 152 ? 11.808 -13.267 -25.007 1.00 96.31 152 GLU A CA 1
ATOM 1205 C C . GLU A 1 152 ? 12.045 -12.836 -23.555 1.00 96.31 152 GLU A C 1
ATOM 1207 O O . GLU A 1 152 ? 12.647 -11.789 -23.280 1.00 96.31 152 GLU A O 1
ATOM 1212 N N . SER A 1 153 ? 11.557 -13.635 -22.602 1.00 96.00 153 SER A N 1
ATOM 1213 C CA . SER A 1 153 ? 11.790 -13.380 -21.180 1.00 96.00 153 SER A CA 1
ATOM 1214 C C . SER A 1 153 ? 11.861 -14.643 -20.337 1.00 96.00 153 SER A C 1
ATOM 1216 O O . SER A 1 153 ? 11.172 -15.621 -20.613 1.00 96.00 153 SER A O 1
ATOM 1218 N N . LYS A 1 154 ? 12.643 -14.581 -19.256 1.00 95.31 154 LYS A N 1
ATOM 1219 C CA . LYS A 1 154 ? 12.721 -15.614 -18.217 1.00 95.31 154 LYS A CA 1
ATOM 1220 C C . LYS A 1 154 ? 13.032 -14.998 -16.858 1.00 95.31 154 LYS A C 1
ATOM 1222 O O . LYS A 1 154 ? 13.428 -13.833 -16.761 1.00 95.31 154 LYS A O 1
ATOM 1227 N N . THR A 1 155 ? 12.901 -15.805 -15.813 1.00 94.25 155 THR A N 1
ATOM 1228 C CA . THR A 1 155 ? 13.235 -15.410 -14.442 1.00 94.25 155 THR A CA 1
ATOM 1229 C C . THR A 1 155 ? 14.513 -16.108 -13.992 1.00 94.25 155 THR A C 1
ATOM 1231 O O . THR A 1 155 ? 14.587 -17.333 -14.015 1.00 94.25 155 THR A O 1
ATOM 1234 N N . ILE A 1 156 ? 15.504 -15.340 -13.533 1.00 93.38 156 ILE A N 1
ATOM 1235 C CA . ILE A 1 156 ? 16.751 -15.854 -12.946 1.00 93.38 156 ILE A CA 1
ATOM 1236 C C . ILE A 1 156 ? 16.863 -15.308 -11.523 1.00 93.38 156 ILE A C 1
ATOM 1238 O O . ILE A 1 156 ? 16.924 -14.093 -11.326 1.00 93.38 156 ILE A O 1
ATOM 1242 N N . GLY A 1 157 ? 16.838 -16.187 -10.516 1.00 89.44 157 GLY A N 1
ATOM 1243 C CA . GLY A 1 157 ? 16.929 -15.786 -9.104 1.00 89.44 157 GLY A CA 1
ATOM 1244 C C . GLY A 1 157 ? 15.858 -14.767 -8.684 1.00 89.44 157 GLY A C 1
ATOM 1245 O O . GLY A 1 157 ? 16.167 -13.787 -8.009 1.00 89.44 157 GLY A O 1
ATOM 1246 N N . GLY A 1 158 ? 14.620 -14.936 -9.166 1.00 89.56 158 GLY A N 1
ATOM 1247 C CA . GLY A 1 158 ? 13.501 -14.019 -8.904 1.00 89.56 158 GLY A CA 1
ATOM 1248 C C . GLY A 1 158 ? 13.532 -12.702 -9.693 1.00 89.56 158 GLY A C 1
ATOM 1249 O O . GLY A 1 158 ? 12.678 -11.845 -9.476 1.00 89.56 158 GLY A O 1
ATOM 1250 N N . LYS A 1 159 ? 14.494 -12.512 -10.606 1.00 91.12 159 LYS A N 1
ATOM 1251 C CA . LYS A 1 159 ? 14.630 -11.296 -11.421 1.00 91.12 159 LYS A CA 1
ATOM 1252 C C . LYS A 1 159 ? 14.269 -11.572 -12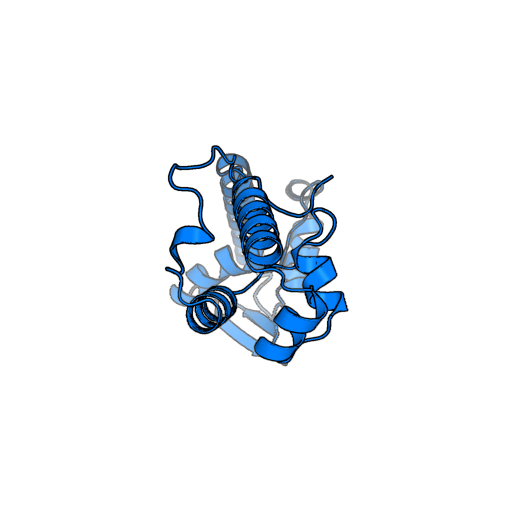.875 1.00 91.12 159 LYS A C 1
ATOM 1254 O O . LYS A 1 159 ? 14.737 -12.547 -13.454 1.00 91.12 159 LYS A O 1
ATOM 1259 N N . ASN A 1 160 ? 13.480 -10.674 -13.464 1.00 92.44 160 ASN A N 1
ATOM 1260 C CA . ASN A 1 160 ? 13.098 -10.761 -14.872 1.00 92.44 160 ASN A CA 1
ATOM 1261 C C . ASN A 1 160 ? 14.262 -10.347 -15.780 1.00 92.44 160 ASN A C 1
ATOM 1263 O O . ASN A 1 160 ? 14.883 -9.295 -15.569 1.00 92.44 160 ASN A O 1
ATOM 1267 N N . VAL A 1 161 ? 14.496 -11.160 -16.802 1.00 95.62 161 VAL A N 1
ATOM 1268 C CA . VAL A 1 161 ? 15.519 -10.990 -17.833 1.00 95.62 161 VAL A CA 1
ATOM 1269 C C . VAL A 1 161 ? 14.845 -11.030 -19.195 1.00 95.62 161 VAL A C 1
ATOM 1271 O O . VAL A 1 161 ? 13.931 -11.829 -19.393 1.00 95.62 161 VAL A O 1
ATOM 1274 N N . TYR A 1 162 ? 15.290 -10.170 -20.110 1.00 97.38 162 TYR A N 1
ATOM 1275 C CA . TYR A 1 162 ? 14.734 -10.031 -21.454 1.00 97.38 162 TYR A CA 1
ATOM 1276 C C . TYR A 1 162 ? 15.842 -10.091 -22.504 1.00 97.38 162 TYR A C 1
ATOM 1278 O O . TYR A 1 162 ? 16.929 -9.552 -22.283 1.00 97.38 162 TYR A O 1
ATOM 1286 N N . TRP A 1 163 ? 15.562 -10.709 -23.646 1.00 97.06 163 TRP A N 1
ATOM 1287 C CA . TRP A 1 163 ? 16.457 -10.752 -24.806 1.00 97.06 163 TRP A CA 1
ATOM 1288 C C . TRP A 1 163 ? 15.644 -10.840 -26.101 1.00 97.06 163 TRP A C 1
ATOM 1290 O O . TRP A 1 163 ? 14.416 -10.865 -26.071 1.00 97.06 163 TRP A O 1
ATOM 1300 N N . LYS A 1 164 ? 16.330 -10.835 -27.239 1.00 94.38 164 LYS A N 1
ATOM 1301 C CA . LYS A 1 164 ? 15.771 -11.076 -28.563 1.00 94.38 164 LYS A CA 1
ATOM 1302 C C . LYS A 1 164 ? 16.607 -12.162 -29.237 1.00 94.38 164 LYS A C 1
ATOM 1304 O O . LYS A 1 164 ? 17.773 -11.888 -29.535 1.00 94.38 164 LYS A O 1
ATOM 1309 N N . GLY A 1 165 ? 16.030 -13.357 -29.383 1.00 80.44 165 GLY A N 1
ATOM 1310 C CA . GLY A 1 165 ? 16.585 -14.450 -30.185 1.00 80.44 165 GLY A CA 1
ATOM 1311 C C . GLY A 1 165 ? 16.610 -14.153 -31.677 1.00 80.44 165 GLY A C 1
ATOM 1312 O O . GLY A 1 165 ? 15.937 -13.187 -32.117 1.00 80.44 165 GLY A O 1
#

Radius of gyration: 25.14 Å; chains: 1; bounding box: 46×31×63 Å